Protein AF-A0A952I6F3-F1 (afdb_monomer_lite)

Radius of gyration: 11.73 Å; chains: 1; bounding box: 28×19×34 Å

pLDDT: mean 88.18, std 5.9, range [68.38, 97.06]

Structure (mmCIF, N/CA/C/O backbone):
data_AF-A0A952I6F3-F1
#
_entry.id   AF-A0A952I6F3-F1
#
loop_
_atom_site.group_PDB
_atom_site.id
_atom_site.type_symbol
_atom_site.label_atom_id
_atom_site.label_alt_id
_atom_site.label_comp_id
_atom_site.label_asym_id
_atom_site.label_entity_id
_atom_site.label_seq_id
_atom_site.pdbx_PDB_ins_code
_atom_site.Cartn_x
_atom_site.Cartn_y
_atom_site.Cartn_z
_atom_site.occupancy
_atom_site.B_iso_or_equiv
_atom_site.auth_seq_id
_atom_site.auth_comp_id
_atom_site.auth_asym_id
_atom_site.auth_atom_id
_atom_site.pdbx_PDB_model_num
ATOM 1 N N . LYS A 1 1 ? -3.804 9.248 4.595 1.00 68.38 1 LYS A N 1
ATOM 2 C CA . LYS A 1 1 ? -4.694 8.694 3.546 1.00 68.38 1 LYS A CA 1
ATOM 3 C C . LYS A 1 1 ? -3.914 8.501 2.255 1.00 68.38 1 LYS A C 1
ATOM 5 O O . LYS A 1 1 ? -3.880 7.379 1.781 1.00 68.38 1 LYS A O 1
ATOM 10 N N . GLU A 1 2 ? -3.247 9.539 1.744 1.00 83.00 2 GLU A N 1
ATOM 11 C CA . GLU A 1 2 ? -2.378 9.423 0.559 1.00 83.00 2 GLU A CA 1
ATOM 12 C C . GLU A 1 2 ? -1.170 8.505 0.796 1.00 83.00 2 GLU A C 1
ATOM 14 O O . GLU A 1 2 ? -0.905 7.643 -0.029 1.00 83.00 2 GLU A O 1
ATOM 19 N N . GLU A 1 3 ? -0.518 8.596 1.961 1.00 85.06 3 GLU A N 1
ATOM 20 C CA . GLU A 1 3 ? 0.600 7.702 2.320 1.00 85.06 3 GLU A CA 1
ATOM 21 C C . GLU A 1 3 ? 0.204 6.217 2.336 1.00 85.06 3 GLU A C 1
ATOM 23 O O . GLU A 1 3 ? 0.915 5.388 1.787 1.00 85.06 3 GLU A O 1
ATOM 28 N N . LEU A 1 4 ? -0.965 5.876 2.897 1.00 87.38 4 LEU A N 1
ATOM 29 C CA . LEU A 1 4 ? -1.474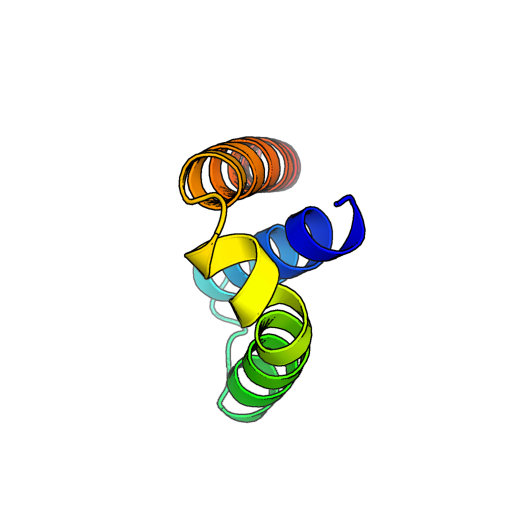 4.498 2.901 1.00 87.38 4 LEU A CA 1
ATOM 30 C C . LEU A 1 4 ? -1.687 3.970 1.474 1.00 87.38 4 LEU A C 1
ATOM 32 O O . LEU A 1 4 ? -1.376 2.822 1.178 1.00 87.38 4 LEU A O 1
ATOM 36 N N . LEU A 1 5 ? -2.223 4.813 0.594 1.00 91.44 5 LEU A N 1
ATOM 37 C CA . LEU A 1 5 ? -2.483 4.471 -0.801 1.00 91.44 5 LEU A CA 1
ATOM 38 C C . LEU A 1 5 ? -1.170 4.273 -1.570 1.00 91.44 5 LEU A C 1
ATOM 40 O O . LEU A 1 5 ? -1.043 3.301 -2.312 1.00 91.44 5 LEU A O 1
ATOM 44 N N . ALA A 1 6 ? -0.190 5.154 -1.349 1.00 90.12 6 ALA A N 1
ATOM 45 C CA . ALA A 1 6 ? 1.145 5.037 -1.922 1.00 90.12 6 ALA A CA 1
ATOM 46 C C . ALA A 1 6 ? 1.846 3.747 -1.469 1.00 90.12 6 ALA A C 1
ATOM 48 O O . ALA A 1 6 ? 2.372 3.023 -2.310 1.00 90.12 6 ALA A O 1
ATOM 49 N N . GLU A 1 7 ? 1.785 3.417 -0.178 1.00 88.75 7 GLU A N 1
ATOM 50 C CA . GLU A 1 7 ? 2.409 2.211 0.377 1.00 88.75 7 GLU A CA 1
ATOM 51 C C . GLU A 1 7 ? 1.755 0.927 -0.153 1.00 88.75 7 GLU A C 1
ATOM 53 O O . GLU A 1 7 ? 2.438 0.004 -0.598 1.00 88.75 7 GLU A O 1
ATOM 58 N N . MET A 1 8 ? 0.416 0.883 -0.19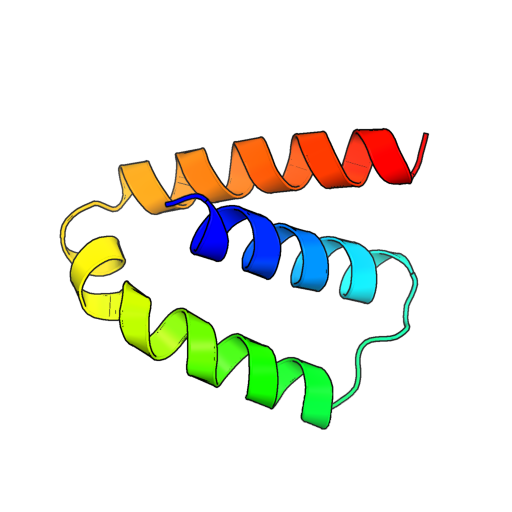3 1.00 91.06 8 MET A N 1
ATOM 59 C CA . MET A 1 8 ? -0.319 -0.231 -0.802 1.00 91.06 8 MET A CA 1
ATOM 60 C C . MET A 1 8 ? 0.016 -0.371 -2.291 1.00 91.06 8 MET A C 1
ATOM 62 O O . MET A 1 8 ? 0.225 -1.483 -2.769 1.00 91.06 8 MET A O 1
ATOM 66 N N . GLY A 1 9 ? 0.121 0.745 -3.016 1.00 93.06 9 GLY A N 1
ATOM 67 C CA . GLY A 1 9 ? 0.498 0.753 -4.427 1.00 93.06 9 GLY A CA 1
ATOM 68 C C . GLY A 1 9 ? 1.920 0.238 -4.653 1.00 93.06 9 GLY A C 1
ATOM 69 O O . GLY A 1 9 ? 2.132 -0.601 -5.526 1.00 93.06 9 GLY A O 1
ATOM 70 N N . ALA A 1 10 ? 2.880 0.671 -3.834 1.00 90.44 10 ALA A N 1
ATOM 71 C CA . ALA A 1 10 ? 4.251 0.173 -3.873 1.00 90.44 10 ALA A CA 1
ATOM 72 C C . ALA A 1 10 ? 4.298 -1.340 -3.610 1.00 90.44 10 ALA A C 1
ATOM 74 O O . ALA A 1 10 ? 4.896 -2.074 -4.394 1.00 90.44 10 ALA A O 1
ATOM 75 N N . CYS A 1 11 ? 3.594 -1.827 -2.581 1.00 89.81 11 CYS A N 1
ATOM 76 C CA . CYS A 1 11 ? 3.457 -3.258 -2.297 1.00 89.81 11 CYS A CA 1
ATOM 77 C C . CYS A 1 11 ? 2.892 -4.045 -3.485 1.00 89.81 11 CYS A C 1
ATOM 79 O O . CYS A 1 11 ? 3.455 -5.070 -3.875 1.00 89.81 11 CYS A O 1
ATOM 81 N N . PHE A 1 12 ? 1.783 -3.579 -4.063 1.00 92.44 12 PHE A N 1
ATOM 82 C CA . PHE A 1 12 ? 1.121 -4.248 -5.183 1.00 92.44 12 PHE A CA 1
ATOM 83 C C . PHE A 1 12 ? 2.022 -4.285 -6.417 1.00 92.44 12 PHE A C 1
ATOM 85 O O . PHE A 1 12 ? 2.168 -5.341 -7.030 1.00 92.44 12 PHE A O 1
ATOM 92 N N . LEU A 1 13 ? 2.673 -3.167 -6.748 1.00 92.19 13 LEU A N 1
ATOM 93 C CA . LEU A 1 13 ? 3.593 -3.079 -7.877 1.00 92.19 13 LEU A CA 1
ATOM 94 C C . LEU A 1 13 ? 4.807 -3.993 -7.678 1.00 92.19 13 LEU A C 1
ATOM 96 O O . LEU A 1 13 ? 5.125 -4.776 -8.569 1.00 92.19 13 LEU A O 1
ATOM 100 N N . CYS A 1 14 ? 5.443 -3.950 -6.502 1.00 90.38 14 CYS A N 1
ATOM 101 C CA . CYS A 1 14 ? 6.585 -4.802 -6.161 1.00 90.38 14 CYS A CA 1
ATOM 102 C C . CYS A 1 14 ? 6.241 -6.294 -6.243 1.00 90.38 14 CYS A C 1
ATOM 104 O O . CYS A 1 14 ? 7.033 -7.077 -6.773 1.00 90.38 14 CYS A O 1
ATOM 106 N N . GLY A 1 15 ? 5.059 -6.678 -5.749 1.00 88.81 15 GLY A N 1
ATOM 107 C CA . GLY A 1 15 ? 4.539 -8.040 -5.863 1.00 88.81 15 GLY A CA 1
ATOM 108 C C . GLY A 1 15 ? 4.251 -8.437 -7.312 1.00 88.81 15 GLY A C 1
ATOM 109 O O . GLY A 1 15 ? 4.560 -9.557 -7.708 1.00 88.81 15 GLY A O 1
ATOM 110 N N . HIS A 1 16 ? 3.728 -7.513 -8.122 1.00 91.00 16 HIS A N 1
ATOM 111 C CA . HIS A 1 16 ? 3.418 -7.759 -9.530 1.00 91.00 16 HIS A CA 1
ATOM 112 C C . HIS A 1 16 ? 4.673 -7.990 -10.383 1.00 91.00 16 HIS A C 1
ATOM 114 O O . HIS A 1 16 ? 4.699 -8.903 -11.205 1.00 91.00 16 HIS A O 1
ATOM 120 N N . ILE A 1 17 ? 5.723 -7.187 -10.190 1.00 91.50 17 ILE A N 1
ATOM 121 C CA . ILE A 1 17 ? 6.946 -7.248 -11.013 1.00 91.50 17 ILE A CA 1
ATOM 122 C C . ILE A 1 17 ? 8.029 -8.177 -10.438 1.00 91.50 17 ILE A C 1
ATOM 124 O O . ILE A 1 17 ? 9.095 -8.322 -11.032 1.00 91.50 17 ILE A O 1
ATOM 128 N N . GLY A 1 18 ? 7.772 -8.809 -9.289 1.00 88.62 18 GLY A N 1
ATOM 129 C CA . GLY A 1 18 ? 8.657 -9.815 -8.700 1.00 88.62 18 GLY A CA 1
ATOM 130 C C . GLY A 1 18 ? 9.922 -9.264 -8.036 1.00 88.62 18 GLY A C 1
ATOM 131 O O . GLY A 1 18 ? 10.893 -10.001 -7.890 1.00 88.62 18 GLY A O 1
ATOM 132 N N . ILE A 1 19 ? 9.932 -7.991 -7.623 1.00 84.75 19 ILE A N 1
ATOM 133 C CA . ILE A 1 19 ? 11.071 -7.383 -6.900 1.00 84.75 19 ILE A CA 1
ATOM 134 C C . ILE A 1 19 ? 10.926 -7.457 -5.377 1.00 84.75 19 ILE A C 1
ATOM 136 O O . ILE A 1 19 ? 11.775 -6.945 -4.646 1.00 84.75 19 ILE A O 1
ATOM 140 N N . GLN A 1 20 ? 9.854 -8.082 -4.889 1.00 82.88 20 GLN A N 1
ATOM 141 C CA . GLN A 1 20 ? 9.620 -8.212 -3.462 1.00 82.88 20 GLN A CA 1
ATOM 142 C C . GLN A 1 20 ? 10.645 -9.155 -2.816 1.00 82.88 20 GLN A C 1
ATOM 144 O O . GLN A 1 20 ? 10.856 -10.285 -3.254 1.00 82.88 20 GLN A O 1
ATOM 149 N N . ASN A 1 21 ? 11.264 -8.686 -1.738 1.00 80.19 21 ASN A N 1
ATOM 150 C CA . ASN A 1 21 ? 12.140 -9.455 -0.864 1.00 80.19 21 ASN A CA 1
ATOM 151 C C . ASN A 1 21 ? 11.750 -9.253 0.613 1.00 80.19 21 ASN A C 1
ATOM 153 O O . ASN A 1 21 ? 10.890 -8.431 0.941 1.00 80.19 21 ASN A O 1
ATOM 157 N N . GLN A 1 22 ? 12.391 -10.007 1.507 1.00 80.25 22 GLN A N 1
ATOM 158 C CA . GLN A 1 22 ? 12.111 -9.974 2.946 1.00 80.25 22 GLN A CA 1
ATOM 159 C C . GLN A 1 22 ? 12.205 -8.555 3.538 1.00 80.25 22 GLN A C 1
ATOM 161 O O . GLN A 1 22 ? 11.326 -8.162 4.296 1.00 80.25 22 GLN A O 1
ATOM 166 N N . GLN A 1 23 ? 13.202 -7.763 3.130 1.00 81.06 23 GLN A N 1
ATOM 167 C CA . GLN A 1 23 ? 13.371 -6.388 3.609 1.00 81.06 23 GLN A CA 1
ATOM 168 C C . GLN A 1 23 ? 12.195 -5.501 3.184 1.00 81.06 23 GLN A C 1
ATOM 170 O O . GLN A 1 23 ? 11.597 -4.831 4.016 1.00 81.06 23 GLN A O 1
ATOM 175 N N . THR A 1 24 ? 11.798 -5.556 1.908 1.00 78.56 24 THR A N 1
ATOM 176 C CA . THR A 1 24 ? 10.663 -4.755 1.411 1.00 78.56 24 THR A CA 1
ATOM 177 C C . THR A 1 24 ? 9.335 -5.123 2.080 1.00 78.56 24 THR A C 1
ATOM 179 O O . THR A 1 24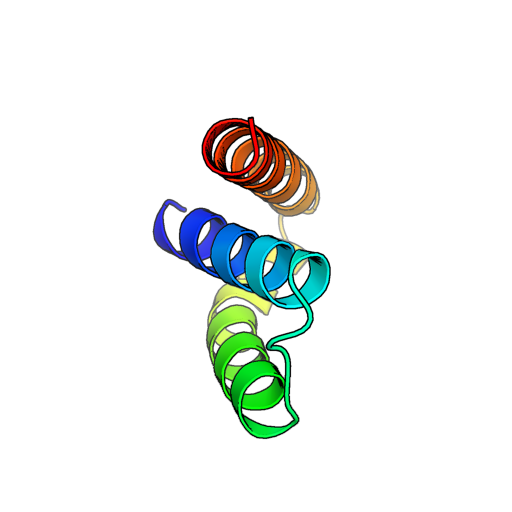 ? 8.475 -4.268 2.242 1.00 78.56 24 THR A O 1
ATOM 182 N N . LEU A 1 25 ? 9.163 -6.383 2.500 1.00 78.56 25 LEU A N 1
ATOM 183 C CA . LEU A 1 25 ? 8.000 -6.815 3.283 1.00 78.56 25 LEU A CA 1
ATOM 184 C C . LEU A 1 25 ? 7.993 -6.203 4.684 1.00 78.56 25 LEU A C 1
ATOM 186 O O . LEU A 1 25 ? 6.949 -5.758 5.157 1.00 78.56 25 LEU A O 1
ATOM 190 N N . GLU A 1 26 ? 9.145 -6.206 5.349 1.00 83.81 26 GLU A N 1
ATOM 191 C CA . GLU A 1 26 ? 9.300 -5.673 6.703 1.00 83.81 26 GLU A CA 1
ATOM 192 C C . GLU A 1 26 ? 9.122 -4.154 6.735 1.00 83.81 26 GLU A C 1
ATOM 194 O O . GLU A 1 26 ? 8.408 -3.644 7.603 1.00 83.81 26 GLU A O 1
ATOM 199 N N . ASP A 1 27 ? 9.684 -3.451 5.749 1.00 80.56 27 ASP A N 1
ATOM 200 C CA . ASP A 1 27 ? 9.536 -2.004 5.599 1.00 80.56 27 ASP A CA 1
ATOM 201 C C . ASP A 1 27 ? 8.051 -1.633 5.442 1.00 80.56 27 ASP A C 1
ATOM 203 O O . ASP A 1 27 ? 7.522 -0.830 6.216 1.00 80.56 27 ASP A O 1
ATOM 207 N N . SER A 1 28 ? 7.326 -2.295 4.535 1.00 79.50 28 SER A N 1
ATOM 208 C CA . SER A 1 28 ? 5.894 -2.042 4.338 1.00 79.50 28 SER A CA 1
ATOM 209 C C . SER A 1 28 ? 5.025 -2.439 5.535 1.00 79.50 28 SER A C 1
ATOM 211 O O . SER A 1 28 ? 4.046 -1.755 5.855 1.00 79.50 28 SER A O 1
ATOM 213 N N . ALA A 1 29 ? 5.377 -3.509 6.253 1.00 82.75 29 ALA A N 1
ATOM 214 C CA . ALA A 1 29 ? 4.678 -3.902 7.475 1.00 82.75 29 ALA A CA 1
ATOM 215 C C . ALA A 1 29 ? 4.820 -2.842 8.582 1.00 82.75 29 ALA A C 1
ATOM 217 O O . ALA A 1 29 ? 3.838 -2.532 9.265 1.00 82.75 29 ALA A O 1
ATOM 218 N N . ALA A 1 30 ? 6.007 -2.243 8.730 1.00 82.94 30 ALA A N 1
ATOM 219 C CA . ALA A 1 30 ? 6.249 -1.170 9.693 1.00 82.94 30 ALA A CA 1
ATOM 220 C C . ALA A 1 30 ? 5.392 0.074 9.402 1.00 82.94 30 ALA A C 1
ATOM 222 O O . ALA A 1 30 ? 4.868 0.690 10.333 1.00 82.94 30 ALA A O 1
ATOM 223 N N . TYR A 1 31 ? 5.172 0.410 8.128 1.00 75.56 31 TYR A N 1
ATOM 224 C CA . TYR A 1 31 ? 4.299 1.523 7.749 1.00 75.56 31 TYR A CA 1
ATOM 225 C C . TYR A 1 31 ? 2.816 1.223 7.994 1.00 75.56 31 TYR A C 1
ATOM 227 O O . TYR A 1 31 ? 2.101 2.075 8.527 1.00 75.56 31 TYR A O 1
ATOM 235 N N . ILE A 1 32 ? 2.346 0.005 7.703 1.00 79.62 32 ILE A N 1
ATOM 236 C CA . ILE A 1 32 ? 0.961 -0.405 7.999 1.00 79.62 32 ILE A CA 1
ATOM 237 C C . ILE A 1 32 ? 0.687 -0.416 9.509 1.00 79.62 32 ILE A C 1
ATOM 239 O O . ILE A 1 32 ? -0.436 -0.117 9.922 1.00 79.62 32 ILE A O 1
ATOM 243 N N . GLN A 1 33 ? 1.699 -0.678 10.343 1.00 84.69 33 GLN A N 1
ATOM 244 C CA . GLN A 1 33 ? 1.577 -0.662 11.804 1.00 84.69 33 GLN A CA 1
ATOM 245 C C . GLN A 1 33 ? 0.987 0.660 12.328 1.00 84.69 33 GLN A C 1
ATOM 247 O O . GLN A 1 33 ? 0.142 0.635 13.224 1.00 84.69 33 GLN A O 1
ATOM 252 N N . GLY A 1 34 ? 1.365 1.799 11.734 1.00 85.44 34 GLY A N 1
ATOM 253 C CA . GLY A 1 34 ? 0.838 3.124 12.089 1.00 85.44 34 GLY A CA 1
ATOM 254 C C . GLY A 1 34 ? -0.619 3.362 11.673 1.00 85.44 34 GLY A C 1
ATOM 255 O O . GLY A 1 34 ? -1.277 4.253 12.207 1.00 85.44 34 GLY A O 1
ATOM 256 N N . TRP A 1 35 ? -1.149 2.549 10.758 1.00 87.19 35 TRP A N 1
ATOM 257 C CA . TRP A 1 35 ? -2.531 2.629 10.281 1.00 87.19 35 TRP A CA 1
ATOM 258 C C . TRP A 1 35 ? -3.460 1.621 10.963 1.00 87.19 35 TRP A C 1
ATOM 260 O O . TRP A 1 35 ? -4.674 1.748 10.825 1.00 87.19 35 TRP A O 1
ATOM 270 N N . LEU A 1 36 ? -2.940 0.647 11.718 1.00 88.19 36 LEU A N 1
ATOM 271 C CA . LEU A 1 36 ? -3.739 -0.465 12.248 1.00 88.19 36 LEU A CA 1
ATOM 272 C C . LEU A 1 36 ? -4.958 -0.023 13.061 1.00 88.19 36 LEU A C 1
ATOM 274 O O . LEU A 1 36 ? -6.029 -0.595 12.885 1.00 88.19 36 LEU A O 1
ATOM 278 N N . ASP A 1 37 ? -4.831 0.979 13.926 1.00 89.75 37 ASP A N 1
ATOM 279 C CA . ASP A 1 37 ? -5.960 1.429 14.752 1.00 89.75 37 ASP A CA 1
ATOM 280 C C . ASP A 1 37 ? -7.040 2.135 13.917 1.00 89.75 37 ASP A C 1
ATOM 282 O O . ASP A 1 37 ? -8.241 1.969 14.153 1.00 89.75 37 ASP A O 1
ATOM 286 N N . VAL A 1 38 ? -6.628 2.855 12.869 1.00 87.75 38 VAL A N 1
ATOM 287 C CA . VAL A 1 38 ? -7.538 3.475 11.896 1.00 87.75 38 VAL A CA 1
ATOM 288 C C . VAL A 1 38 ? -8.234 2.402 11.059 1.00 87.75 38 VAL A C 1
ATOM 290 O O . VAL A 1 38 ? -9.443 2.447 10.869 1.00 87.75 38 VAL A O 1
ATOM 293 N N . LEU A 1 39 ? -7.496 1.392 10.601 1.00 86.38 39 LEU A N 1
ATOM 294 C CA . LEU A 1 39 ? -8.039 0.314 9.773 1.00 86.38 39 LEU A CA 1
ATOM 295 C C . LEU A 1 39 ? -8.973 -0.616 10.561 1.00 86.38 39 LEU A C 1
ATOM 297 O O . LEU A 1 39 ? -9.950 -1.111 10.004 1.00 86.38 39 LEU A O 1
ATOM 301 N N . LYS A 1 40 ? -8.714 -0.824 11.858 1.00 88.50 40 LYS A N 1
ATOM 302 C CA . LYS A 1 40 ? -9.608 -1.567 12.765 1.00 88.50 40 LYS A CA 1
ATOM 303 C C . LYS A 1 40 ? -10.901 -0.810 13.069 1.00 88.50 40 LYS A C 1
ATOM 305 O O . LYS A 1 40 ? -11.934 -1.435 13.296 1.00 88.50 40 LYS A O 1
ATOM 310 N N . SER A 1 41 ? -10.840 0.520 13.133 1.00 91.06 41 SER A N 1
ATOM 311 C CA . SER A 1 41 ? -12.015 1.360 13.402 1.00 91.06 41 SER A CA 1
ATOM 312 C C . SER A 1 41 ? -12.846 1.632 12.146 1.00 91.06 41 SER A C 1
ATOM 314 O O . SER A 1 41 ? -14.068 1.735 12.244 1.00 91.06 41 SER A O 1
ATOM 316 N N . ASP A 1 42 ? -12.215 1.673 10.972 1.00 90.38 42 ASP A N 1
ATOM 317 C CA . ASP A 1 42 ? -12.868 1.890 9.684 1.00 90.38 42 ASP A CA 1
ATOM 318 C C . ASP A 1 42 ? -12.387 0.894 8.616 1.00 90.38 42 ASP A C 1
ATOM 320 O O . ASP A 1 42 ? -11.469 1.141 7.831 1.00 90.38 42 ASP A O 1
ATOM 324 N N . HIS A 1 43 ? -13.074 -0.245 8.546 1.00 86.06 43 HIS A N 1
ATOM 325 C CA . HIS A 1 43 ? -12.798 -1.279 7.550 1.00 86.06 43 HIS A CA 1
ATOM 326 C C . HIS A 1 43 ? -13.107 -0.838 6.108 1.00 86.06 43 HIS A C 1
ATOM 328 O O . HIS A 1 43 ? -12.565 -1.422 5.168 1.00 86.06 43 HIS A O 1
ATOM 334 N N . LYS A 1 44 ? -13.969 0.173 5.896 1.00 92.44 44 LYS A N 1
ATOM 335 C CA . LYS A 1 44 ? -14.258 0.673 4.541 1.00 92.44 44 LYS A CA 1
ATOM 336 C C . LYS A 1 44 ? -13.062 1.422 3.984 1.00 92.44 44 LYS A C 1
ATOM 338 O O . LYS A 1 44 ? -12.731 1.231 2.816 1.00 92.44 44 LYS A O 1
ATOM 343 N N . LEU A 1 45 ? -12.374 2.185 4.834 1.00 89.06 45 LEU A N 1
ATOM 344 C CA . LEU A 1 45 ? -11.155 2.895 4.461 1.00 89.06 45 LEU A CA 1
ATOM 345 C C . LEU A 1 45 ? -10.104 1.950 3.866 1.00 89.06 45 LEU A C 1
ATOM 347 O O . LEU A 1 45 ? -9.455 2.311 2.888 1.00 89.06 45 LEU A O 1
ATOM 351 N N . LEU A 1 46 ? -9.962 0.737 4.415 1.00 87.31 46 LEU A N 1
ATOM 352 C CA . LEU A 1 46 ? -9.034 -0.270 3.892 1.00 87.31 46 LEU A CA 1
ATOM 353 C C . LEU A 1 46 ? -9.368 -0.649 2.444 1.00 87.31 46 LEU A C 1
ATOM 355 O O . LEU A 1 46 ? -8.495 -0.638 1.578 1.00 87.31 46 LEU A O 1
ATOM 359 N N . VAL A 1 47 ? -10.634 -0.984 2.185 1.00 91.19 47 VAL A N 1
ATOM 360 C CA . VAL A 1 47 ? -11.097 -1.421 0.860 1.00 91.19 47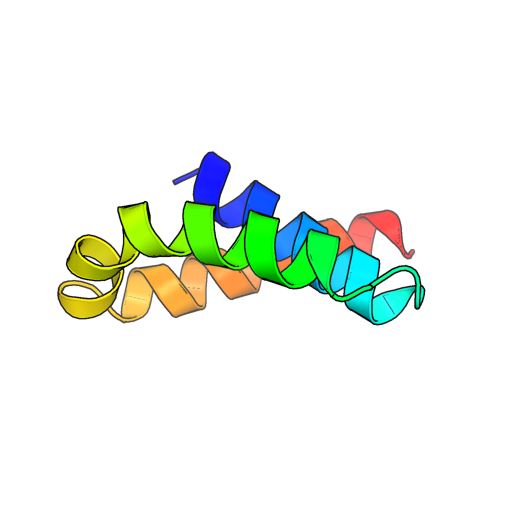 VAL A CA 1
ATOM 361 C C . VAL A 1 47 ? -11.006 -0.277 -0.149 1.00 91.19 47 VAL A C 1
ATOM 363 O O . VAL A 1 47 ? -10.573 -0.482 -1.281 1.00 91.19 47 VAL A O 1
ATOM 366 N N . GLU A 1 48 ? -11.364 0.940 0.259 1.00 93.25 48 GLU A N 1
ATOM 367 C CA . GLU A 1 48 ? -11.272 2.135 -0.582 1.00 93.25 48 GLU A CA 1
ATOM 368 C C . GLU A 1 48 ? -9.823 2.488 -0.931 1.00 93.25 48 GLU A C 1
ATOM 370 O O . GLU A 1 48 ? -9.533 2.787 -2.091 1.00 93.25 48 GLU A O 1
ATOM 375 N N . ALA A 1 49 ? -8.911 2.434 0.044 1.00 91.31 49 ALA A N 1
ATOM 376 C CA . ALA A 1 49 ? -7.490 2.683 -0.178 1.00 91.31 49 ALA A CA 1
ATOM 377 C C . ALA A 1 49 ? -6.886 1.631 -1.117 1.00 91.31 49 ALA A C 1
ATOM 379 O O . ALA A 1 49 ? -6.233 1.997 -2.094 1.00 91.31 49 ALA A O 1
ATOM 380 N N . ALA A 1 50 ? -7.182 0.347 -0.891 1.00 91.81 50 ALA A N 1
ATOM 381 C CA . ALA A 1 50 ? -6.730 -0.740 -1.756 1.00 91.81 50 ALA A CA 1
ATOM 382 C C . ALA A 1 50 ? -7.245 -0.582 -3.196 1.00 91.81 50 ALA A C 1
ATOM 384 O O . ALA A 1 50 ? -6.480 -0.722 -4.146 1.00 91.81 50 ALA A O 1
ATOM 385 N N . ALA A 1 51 ? -8.525 -0.239 -3.375 1.00 95.62 51 ALA A N 1
ATOM 386 C CA . ALA A 1 51 ? -9.111 -0.046 -4.699 1.00 95.62 51 ALA A CA 1
ATOM 387 C C . ALA A 1 51 ? -8.470 1.125 -5.461 1.00 95.62 51 ALA A C 1
ATOM 389 O O . ALA A 1 51 ? -8.288 1.049 -6.676 1.00 95.62 51 ALA A O 1
ATOM 390 N N . GLN A 1 52 ? -8.130 2.216 -4.772 1.00 95.88 52 GLN A N 1
ATOM 391 C CA . GLN A 1 52 ? -7.440 3.342 -5.401 1.00 95.88 52 GLN A CA 1
ATOM 392 C C . GLN A 1 52 ? -5.971 3.026 -5.701 1.00 95.88 52 GLN A C 1
ATOM 394 O O . GLN A 1 52 ? -5.494 3.367 -6.781 1.00 95.88 52 GLN A O 1
ATOM 399 N N . ALA A 1 53 ? -5.280 2.336 -4.791 1.00 95.44 53 ALA A N 1
ATOM 400 C CA . ALA A 1 53 ? -3.917 1.866 -5.007 1.00 95.44 53 ALA A CA 1
ATOM 401 C C . ALA A 1 53 ? -3.833 0.941 -6.230 1.00 95.44 53 ALA A C 1
ATOM 403 O O . ALA A 1 53 ? -2.977 1.143 -7.088 1.00 95.44 53 ALA A O 1
ATOM 404 N N . GLN A 1 54 ? -4.771 -0.003 -6.369 1.00 95.88 54 GLN A N 1
ATOM 405 C CA . GLN A 1 54 ? -4.827 -0.896 -7.528 1.00 95.88 54 GLN A CA 1
ATOM 406 C C . GLN A 1 54 ? -4.980 -0.117 -8.837 1.00 95.88 54 GLN A C 1
ATOM 408 O O . GLN A 1 54 ? -4.216 -0.346 -9.763 1.00 95.88 54 GLN A O 1
ATOM 413 N N . LYS A 1 55 ? -5.886 0.870 -8.898 1.00 97.06 55 LYS A N 1
ATOM 414 C CA . LYS A 1 55 ? -6.042 1.719 -10.094 1.00 97.06 55 LYS A CA 1
ATOM 415 C C . LYS A 1 55 ? -4.753 2.450 -10.474 1.00 97.06 55 LYS A C 1
ATOM 417 O O . LYS A 1 55 ? -4.474 2.608 -11.658 1.00 97.06 55 LYS A O 1
ATOM 422 N N . ALA A 1 56 ? -3.993 2.922 -9.487 1.00 95.94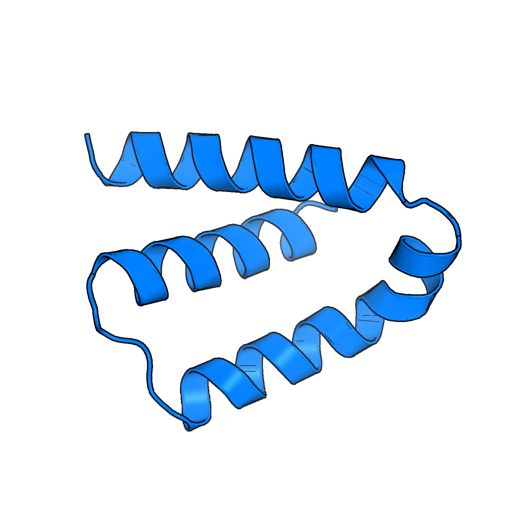 56 ALA A N 1
ATOM 423 C CA . ALA A 1 56 ? -2.716 3.584 -9.734 1.00 95.94 56 ALA A CA 1
ATOM 424 C C . ALA A 1 56 ? -1.673 2.603 -10.288 1.00 95.94 56 ALA A C 1
ATOM 426 O O . ALA A 1 56 ? -0.983 2.927 -11.249 1.00 95.94 56 ALA A O 1
ATOM 427 N N . VAL 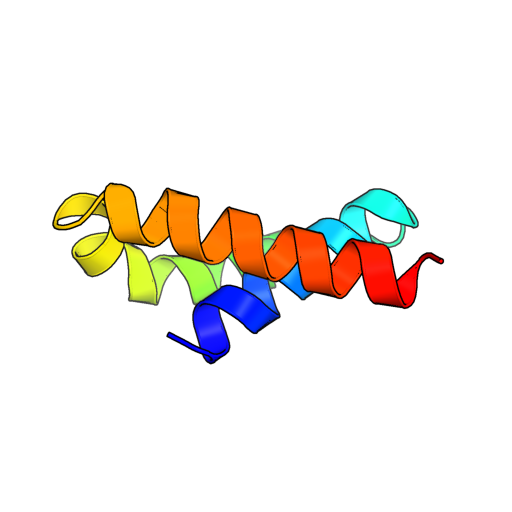A 1 57 ? -1.591 1.395 -9.726 1.00 96.31 57 VAL A N 1
ATOM 428 C CA . VAL A 1 57 ? -0.694 0.340 -10.221 1.00 96.31 57 VAL A CA 1
ATOM 429 C C . VAL A 1 57 ? -1.081 -0.110 -11.626 1.00 96.31 57 VAL A C 1
ATOM 431 O O . VAL A 1 57 ? -0.210 -0.197 -12.486 1.00 96.31 57 VAL A O 1
ATOM 434 N N . ASP A 1 58 ? -2.370 -0.312 -11.891 1.00 96.50 58 ASP A N 1
ATOM 435 C CA . ASP A 1 58 ? -2.876 -0.671 -13.219 1.00 96.50 58 ASP A CA 1
ATOM 436 C C . ASP A 1 58 ? -2.495 0.387 -14.262 1.00 96.50 58 ASP A C 1
ATOM 438 O O . ASP A 1 58 ? -2.117 0.043 -15.375 1.00 96.50 58 ASP A O 1
ATOM 442 N N . TYR A 1 59 ? -2.539 1.674 -13.897 1.00 96.56 59 TYR A N 1
ATOM 443 C CA . TYR A 1 59 ? -2.094 2.761 -14.771 1.00 96.56 59 TYR A CA 1
ATOM 444 C C . TYR A 1 59 ? -0.584 2.726 -15.052 1.00 96.56 59 TYR A C 1
ATOM 446 O O . TYR A 1 59 ? -0.165 3.071 -16.150 1.00 96.56 59 TYR A O 1
ATOM 454 N N . ILE A 1 60 ? 0.237 2.323 -14.076 1.00 95.25 60 ILE A N 1
ATOM 455 C CA . ILE A 1 60 ? 1.695 2.189 -14.246 1.00 95.25 60 ILE A CA 1
ATOM 456 C C . ILE A 1 60 ? 2.045 0.985 -15.133 1.00 95.25 60 ILE A C 1
ATOM 458 O O . ILE A 1 60 ? 3.043 1.026 -15.848 1.00 95.25 60 ILE A O 1
ATOM 462 N N . LEU A 1 61 ? 1.258 -0.089 -15.054 1.00 93.56 61 LEU A N 1
ATOM 463 C CA . LEU A 1 61 ? 1.491 -1.347 -15.770 1.00 93.56 61 LEU A CA 1
ATOM 464 C C . LEU A 1 61 ? 0.858 -1.402 -17.172 1.00 93.56 61 LEU A C 1
ATOM 466 O O . LEU A 1 61 ? 1.113 -2.367 -17.894 1.00 93.56 61 LEU A O 1
ATOM 470 N N . ALA A 1 62 ? 0.026 -0.420 -17.527 1.00 86.88 62 ALA A N 1
ATOM 471 C CA . ALA A 1 62 ? -0.596 -0.280 -18.847 1.00 86.88 62 ALA A CA 1
ATOM 472 C C . ALA A 1 62 ? 0.416 0.130 -19.928 1.00 86.88 62 ALA A C 1
ATOM 474 O O . ALA A 1 62 ? 0.298 -0.411 -21.053 1.00 86.88 62 ALA A O 1
#

Secondary structure (DSSP, 8-state):
-HHHHHHHHHHHHHHHHT---HHHHHHHHHHHHTTHHHHHH-HHHHHHHHHHHHHHHHHHH-

Foldseek 3Di:
DVVLLVLLLVVVLCVVVVVDDPVNVVVSVVVVVVCVVVCVVDVVCVVVSNVSSVVVNVVVVD

Sequence (62 aa):
KEELLAEMGACFLCGHIGIQNQQTLEDSAAYIQGWLDVLKSDHKLLVEAAAQAQKAVDYILA